Protein AF-A0A8B3DJF5-F1 (afdb_monomer)

Solvent-accessible surface area (backbone atoms only — not comparable to full-atom values): 4844 Å² total; per-residue (Å²): 133,87,76,59,70,66,71,75,64,78,60,56,72,71,57,43,52,52,51,51,52,48,50,53,52,53,53,53,52,34,51,53,54,40,44,55,41,48,75,69,70,49,59,66,71,58,43,29,67,74,50,69,48,57,65,71,59,52,53,52,43,48,53,54,59,51,60,72,60,61,83,68,75,81,72,80,82,82,127

Secondary structure (DSSP, 8-state):
----TTGGGT--HHHHHHHHHHHHHHHHHHHHHHHHHHHTT--HHHHHHHH---HHHHHHHHHHHHHHHGGG-------

Radius of gyration: 18.52 Å; Cα contacts (8 Å, |Δi|>4): 39; chains: 1; bounding box: 39×32×60 Å

Organism: Vibrio harveyi (NCBI:txid669)

Foldseek 3Di:
DPDPVLVVVVDDPVVSVVVVVVVVVLVVVLLVQLLVCVVVVHDLVVSCVVSVDDSVSSVVSNVVSVVVVVPPPPPPPDD

Mean predicted aligned error: 9.65 Å

Sequence (79 aa):
MQIDWLDLLSLDEDSQQLVQARYLYTTAFQKEVAANMLKTWLPIDLVVTITGLPLEKVVLIELEVTSDDMGAYDVPLQY

Nearest PDB structures (foldseek):
  3g1c-assembly1_A-2  TM=6.530E-01  e=1.962E+00  Lachnospira eligens ATCC 27750
  2lvs-assembly1_A  TM=8.337E-01  e=3.684E+00  Hyperthermus butylicus DSM 5456
  5xt2-assembly5_E  TM=7.210E-01  e=4.739E+00  Bradyrhizobium japonicum
  7bhy-assembly2_C-2  TM=5.667E-01  e=5.375E+00  Bacillus subtilis subsp. subtilis str. 168

Structure (mmCIF, N/CA/C/O backbone):
data_AF-A0A8B3DJF5-F1
#
_entry.id   AF-A0A8B3DJF5-F1
#
loop_
_atom_site.group_PDB
_atom_site.id
_atom_site.type_symbol
_atom_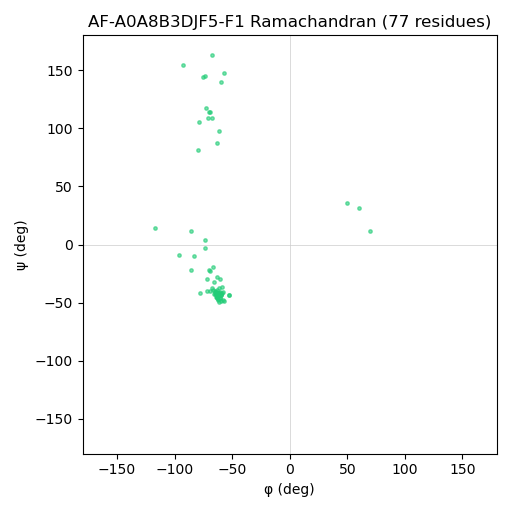site.label_atom_id
_atom_site.label_alt_id
_atom_site.label_comp_id
_atom_site.label_asym_id
_atom_site.label_entity_id
_atom_site.label_seq_id
_atom_site.pdbx_PDB_ins_code
_atom_site.Cartn_x
_atom_site.Cartn_y
_atom_site.Cartn_z
_atom_site.occupancy
_atom_site.B_iso_or_equiv
_atom_site.auth_seq_id
_atom_site.auth_comp_id
_atom_site.auth_asym_id
_atom_site.auth_atom_id
_atom_site.pdbx_PDB_model_num
ATOM 1 N N . MET A 1 1 ? -25.144 2.257 0.574 1.00 41.06 1 MET A N 1
ATOM 2 C CA . MET A 1 1 ? -24.869 2.318 2.022 1.00 41.06 1 MET A CA 1
ATOM 3 C C . MET A 1 1 ? -23.365 2.207 2.174 1.00 41.06 1 MET A C 1
ATOM 5 O O . MET A 1 1 ? -22.822 1.175 1.805 1.00 41.06 1 MET A O 1
ATOM 9 N N . GLN A 1 2 ? -22.689 3.294 2.539 1.00 46.50 2 GLN A N 1
ATOM 10 C CA . GLN A 1 2 ? -21.245 3.277 2.770 1.00 46.50 2 GLN A CA 1
ATOM 11 C C . GLN A 1 2 ? -21.065 2.677 4.163 1.00 46.50 2 GLN A C 1
ATOM 13 O O . GLN A 1 2 ? -21.482 3.284 5.141 1.00 46.50 2 GLN A O 1
ATOM 18 N N . ILE A 1 3 ? -20.622 1.423 4.230 1.00 56.62 3 ILE A N 1
ATOM 19 C CA . ILE A 1 3 ? -20.358 0.770 5.513 1.00 56.62 3 ILE A CA 1
ATOM 20 C C . ILE A 1 3 ? -19.080 1.405 6.047 1.00 56.62 3 ILE A C 1
ATOM 22 O O . ILE A 1 3 ? -18.040 1.305 5.390 1.00 56.62 3 ILE A O 1
ATOM 26 N N . ASP A 1 4 ? -19.169 2.074 7.194 1.00 73.62 4 ASP A N 1
ATOM 27 C CA . ASP A 1 4 ? -17.971 2.454 7.924 1.00 73.62 4 ASP A CA 1
ATOM 28 C C . ASP A 1 4 ? -17.360 1.170 8.482 1.00 73.62 4 ASP A C 1
ATOM 30 O O . ASP A 1 4 ? -17.962 0.441 9.270 1.00 73.62 4 ASP A O 1
ATOM 34 N N . TRP A 1 5 ? -16.183 0.819 7.982 1.00 75.56 5 TRP A N 1
ATOM 35 C CA . TRP A 1 5 ? -15.499 -0.399 8.395 1.00 75.56 5 TRP A CA 1
ATOM 36 C C . TRP A 1 5 ? -15.056 -0.315 9.860 1.00 75.56 5 TRP A C 1
ATOM 38 O O . TRP A 1 5 ? -14.843 -1.361 10.471 1.00 75.56 5 TRP A O 1
ATOM 48 N N . LEU A 1 6 ? -14.959 0.892 10.433 1.00 72.50 6 LEU A N 1
ATOM 49 C CA . LEU A 1 6 ? -14.705 1.086 11.859 1.00 72.50 6 LEU A CA 1
ATOM 50 C C . LEU A 1 6 ? -15.890 0.606 12.710 1.00 72.50 6 LEU A C 1
ATOM 52 O O . LEU A 1 6 ? -15.667 -0.056 13.724 1.00 72.50 6 LEU A O 1
ATOM 56 N N . ASP A 1 7 ? -17.130 0.816 12.253 1.00 74.69 7 ASP A N 1
ATOM 57 C CA . ASP 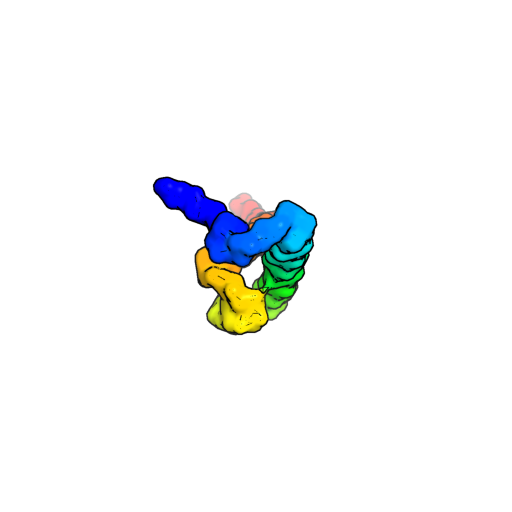A 1 7 ? -18.342 0.349 12.948 1.00 74.69 7 ASP A CA 1
ATOM 58 C C . ASP A 1 7 ? -18.408 -1.186 13.031 1.00 74.69 7 ASP A C 1
ATOM 60 O O . ASP A 1 7 ? -18.960 -1.749 13.979 1.00 74.69 7 ASP A O 1
ATOM 64 N N . LEU A 1 8 ? -17.798 -1.893 12.072 1.00 80.00 8 LEU A N 1
ATOM 65 C CA . LEU A 1 8 ? -17.721 -3.359 12.082 1.00 80.00 8 LEU A CA 1
ATOM 66 C C . LEU A 1 8 ? -16.801 -3.902 13.182 1.00 80.00 8 LEU A C 1
ATOM 68 O O . LEU A 1 8 ? -16.932 -5.065 13.565 1.00 80.00 8 LEU A O 1
ATOM 72 N N . LEU A 1 9 ? -15.869 -3.091 13.690 1.00 78.50 9 LEU A N 1
ATOM 73 C CA . LEU A 1 9 ? -14.868 -3.532 14.660 1.00 78.50 9 LEU A CA 1
ATOM 74 C C . LEU A 1 9 ? -15.387 -3.520 16.105 1.00 78.50 9 LEU A C 1
ATOM 76 O O . LEU A 1 9 ? -14.724 -4.077 16.976 1.00 78.50 9 LEU A O 1
ATOM 80 N N . SER A 1 10 ? -16.573 -2.947 16.364 1.00 84.00 10 SER A N 1
ATOM 81 C CA . SER A 1 10 ? -17.181 -2.865 17.709 1.00 84.00 10 SER A CA 1
ATOM 82 C C . SER A 1 10 ? -16.219 -2.316 18.784 1.00 84.00 10 SER A C 1
ATOM 84 O O . SER A 1 10 ? -16.220 -2.781 19.923 1.00 84.00 10 SER A O 1
ATOM 86 N N . LEU A 1 11 ? -15.365 -1.360 18.406 1.00 85.12 11 LEU A N 1
ATOM 87 C CA . LEU A 1 11 ? -14.352 -0.734 19.264 1.00 85.12 11 LEU A CA 1
ATOM 88 C C . LEU A 1 11 ? -14.892 0.536 19.934 1.00 85.12 11 LEU A C 1
ATOM 90 O O . LEU A 1 11 ? -15.770 1.198 19.378 1.00 85.12 11 LEU A O 1
ATOM 94 N N . ASP A 1 12 ? -14.330 0.901 21.089 1.00 90.62 12 ASP A N 1
ATOM 95 C CA . ASP A 1 12 ? -14.518 2.227 21.689 1.00 90.62 12 ASP A CA 1
ATOM 96 C C . ASP A 1 12 ? -13.852 3.3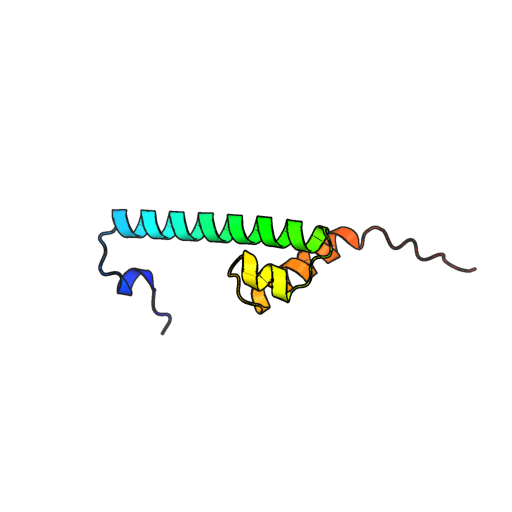31 20.845 1.00 90.62 12 ASP A C 1
ATOM 98 O O . ASP A 1 12 ? -13.014 3.056 19.984 1.00 90.62 12 ASP A O 1
ATOM 102 N N . GLU A 1 13 ? -14.233 4.586 21.088 1.00 86.88 13 GLU A N 1
ATOM 103 C CA . GLU A 1 13 ? -13.813 5.736 20.278 1.00 86.88 13 GLU A CA 1
ATOM 104 C C . GLU A 1 13 ? -12.284 5.922 20.242 1.00 86.88 13 GLU A C 1
ATOM 106 O O . GLU A 1 13 ? -11.721 6.137 19.165 1.00 86.88 13 GLU A O 1
ATOM 111 N N . ASP A 1 14 ? -11.594 5.752 21.374 1.00 89.81 14 ASP A N 1
ATOM 112 C CA . ASP A 1 14 ? -10.134 5.892 21.444 1.00 89.81 14 ASP A CA 1
ATOM 113 C C . ASP A 1 14 ? -9.442 4.787 20.626 1.00 89.81 14 ASP A C 1
ATOM 115 O O . ASP A 1 14 ? -8.507 5.039 19.855 1.00 89.81 14 ASP A O 1
ATOM 119 N N . SER A 1 15 ? -9.941 3.552 20.728 1.00 88.69 15 SER A N 1
ATOM 120 C CA . SER A 1 15 ? -9.463 2.420 19.929 1.00 88.69 15 SER A CA 1
ATOM 121 C C . SER A 1 15 ? -9.711 2.615 18.426 1.00 88.69 15 SER A C 1
ATOM 123 O O . SER A 1 15 ? -8.838 2.291 17.613 1.00 88.69 15 SER A O 1
ATOM 125 N N . GLN A 1 16 ? -10.860 3.174 18.028 1.00 88.69 16 GLN A N 1
ATOM 126 C CA . GLN A 1 16 ? -11.151 3.486 16.623 1.00 88.69 16 GLN A CA 1
ATOM 127 C C .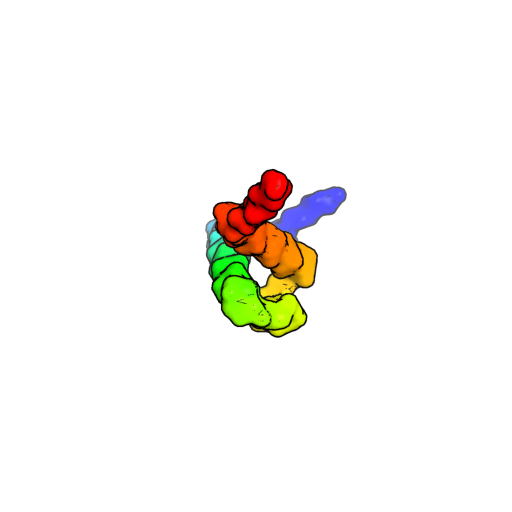 GLN A 1 16 ? -10.174 4.526 16.061 1.00 88.69 16 GLN A C 1
ATOM 129 O O . GLN A 1 16 ? -9.623 4.324 14.974 1.00 88.69 16 GLN A O 1
ATOM 134 N N . GLN A 1 17 ? -9.890 5.593 16.815 1.00 86.81 17 GLN A N 1
ATOM 135 C CA . GLN A 1 17 ? -8.932 6.628 16.411 1.00 86.81 17 GLN A CA 1
ATOM 136 C C . GLN A 1 17 ? -7.523 6.057 16.204 1.00 86.81 17 GLN A C 1
ATOM 138 O O . GLN A 1 17 ? -6.856 6.389 15.220 1.00 86.81 17 GLN A O 1
ATOM 143 N N . LEU A 1 18 ? -7.074 5.150 17.078 1.00 89.31 18 LEU A N 1
ATOM 144 C CA . LEU A 1 18 ? -5.778 4.481 16.934 1.00 89.31 18 LEU A CA 1
ATOM 145 C C . LEU A 1 18 ? -5.706 3.615 15.672 1.00 89.31 18 LEU A C 1
ATOM 147 O O . LEU A 1 18 ? -4.716 3.673 14.936 1.00 89.31 18 LEU A O 1
ATOM 151 N N . VAL A 1 19 ? -6.747 2.825 15.399 1.00 88.25 19 VAL A N 1
ATOM 152 C CA . VAL A 1 19 ? -6.812 1.982 14.197 1.00 88.25 19 VAL A CA 1
ATOM 153 C C . VAL A 1 19 ? -6.839 2.843 12.935 1.00 88.25 19 VAL A C 1
ATOM 155 O O . VAL A 1 19 ? -6.108 2.559 11.984 1.00 88.25 19 VAL A O 1
ATOM 158 N N . GLN A 1 20 ? -7.612 3.929 12.937 1.00 87.12 20 GLN A N 1
ATOM 159 C CA . GLN A 1 20 ? -7.672 4.872 11.826 1.00 87.12 20 GLN A CA 1
ATOM 160 C C . GLN A 1 20 ? -6.314 5.543 11.580 1.00 87.12 20 GLN A C 1
ATOM 162 O O . GLN A 1 20 ? -5.833 5.561 10.445 1.00 87.12 20 GLN A O 1
ATOM 167 N N . ALA A 1 21 ? -5.651 6.031 12.632 1.00 87.19 21 ALA A N 1
ATOM 168 C CA . ALA A 1 21 ? -4.320 6.623 12.532 1.00 87.19 21 ALA A CA 1
ATOM 169 C C . ALA A 1 21 ? -3.293 5.619 11.987 1.00 87.19 21 ALA A C 1
ATOM 171 O O . ALA A 1 21 ? -2.497 5.950 11.102 1.00 87.19 21 ALA A O 1
ATOM 172 N N . ARG A 1 22 ? -3.339 4.366 12.460 1.00 90.06 22 ARG A N 1
ATOM 173 C CA . ARG A 1 22 ? -2.459 3.297 11.977 1.00 90.06 22 ARG A CA 1
ATOM 174 C C . ARG A 1 22 ? -2.706 2.986 10.505 1.00 90.06 22 ARG A C 1
ATOM 176 O O . ARG A 1 22 ? -1.744 2.876 9.751 1.00 90.06 22 ARG A O 1
ATOM 183 N N . TYR A 1 23 ? -3.967 2.879 10.095 1.00 88.00 23 TYR 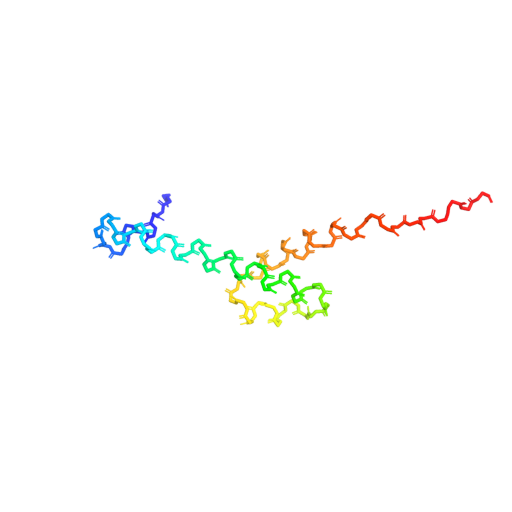A N 1
ATOM 184 C CA . TYR A 1 23 ? -4.346 2.632 8.706 1.00 88.00 23 TYR A CA 1
ATOM 185 C C . TYR A 1 23 ? -3.850 3.744 7.773 1.00 88.00 23 TYR A C 1
ATOM 187 O O . TYR A 1 23 ? -3.248 3.455 6.735 1.00 88.00 23 TYR A O 1
ATOM 195 N N . LEU A 1 24 ? -4.041 5.010 8.161 1.00 86.94 24 LEU A N 1
ATOM 196 C CA . LEU A 1 24 ? -3.555 6.166 7.405 1.00 86.94 24 LEU A CA 1
ATOM 197 C C . LEU A 1 24 ? -2.031 6.132 7.249 1.00 86.94 24 LEU A C 1
ATOM 199 O O . LEU A 1 24 ? -1.528 6.253 6.133 1.00 86.94 24 LEU A O 1
ATOM 203 N N . TYR A 1 25 ? -1.304 5.903 8.346 1.00 89.88 25 TYR A N 1
ATOM 204 C CA . TYR A 1 25 ? 0.156 5.834 8.325 1.00 89.88 25 TYR A CA 1
ATOM 205 C C . TYR A 1 25 ? 0.669 4.683 7.452 1.00 89.88 25 TYR A C 1
ATOM 207 O O . TYR A 1 25 ? 1.536 4.884 6.603 1.00 89.88 25 TYR A O 1
ATOM 215 N N . THR A 1 26 ? 0.114 3.477 7.615 1.00 89.88 26 THR A N 1
ATOM 216 C CA . THR A 1 26 ? 0.511 2.312 6.815 1.00 89.88 26 THR A CA 1
ATOM 217 C C . THR A 1 26 ? 0.228 2.531 5.331 1.00 89.88 26 THR A C 1
ATOM 219 O O . THR A 1 26 ? 1.096 2.244 4.511 1.00 89.88 26 THR A O 1
ATOM 222 N N . THR A 1 27 ? -0.924 3.107 4.980 1.00 89.50 27 THR A N 1
ATOM 223 C CA . THR A 1 27 ? -1.269 3.399 3.580 1.00 89.50 27 THR A CA 1
ATOM 224 C C . THR A 1 27 ? -0.324 4.438 2.968 1.00 89.50 27 THR A C 1
ATOM 226 O O . THR A 1 27 ? 0.104 4.284 1.824 1.00 89.50 27 THR A O 1
ATOM 229 N N . ALA A 1 28 ? 0.033 5.484 3.721 1.00 90.19 28 ALA A N 1
ATOM 230 C CA . ALA A 1 28 ? 0.993 6.492 3.273 1.00 90.19 28 ALA A CA 1
ATOM 231 C C . ALA A 1 28 ? 2.384 5.882 3.031 1.00 90.19 28 ALA A C 1
ATOM 233 O O . ALA A 1 28 ? 2.978 6.103 1.977 1.00 90.19 28 ALA A O 1
ATOM 234 N N . PHE A 1 29 ? 2.859 5.044 3.957 1.00 93.31 29 PHE A N 1
ATOM 235 C CA . PHE A 1 29 ? 4.133 4.338 3.821 1.00 93.31 29 PHE A CA 1
ATOM 236 C C . PHE A 1 29 ? 4.146 3.380 2.618 1.00 93.31 29 PHE A C 1
ATOM 238 O O . PHE A 1 29 ? 5.094 3.375 1.837 1.00 93.31 29 PHE A O 1
ATOM 245 N N . GLN A 1 30 ? 3.072 2.609 2.410 1.00 95.31 30 GLN A N 1
ATOM 246 C CA . GLN A 1 30 ? 2.927 1.742 1.234 1.00 95.31 30 GLN A CA 1
ATOM 247 C C . GLN A 1 30 ? 3.002 2.538 -0.077 1.00 95.31 30 GLN A C 1
ATOM 249 O O . GLN A 1 30 ? 3.647 2.085 -1.024 1.00 95.31 30 GLN A O 1
ATOM 254 N N . LYS A 1 31 ? 2.382 3.728 -0.129 1.00 94.38 31 LYS A N 1
ATOM 255 C CA . LYS A 1 31 ? 2.439 4.621 -1.298 1.00 94.38 31 LYS A CA 1
ATOM 256 C C . LYS A 1 31 ? 3.866 5.107 -1.572 1.00 94.38 31 LYS A C 1
ATOM 258 O O . LYS A 1 31 ? 4.293 5.093 -2.722 1.00 94.38 31 LYS A O 1
ATOM 263 N N . GLU A 1 32 ? 4.607 5.500 -0.539 1.00 94.25 32 GLU A N 1
ATOM 264 C CA . GLU A 1 32 ? 6.000 5.948 -0.674 1.00 94.25 32 GLU A CA 1
ATOM 265 C C . GLU A 1 32 ? 6.915 4.831 -1.199 1.00 94.25 32 GLU A C 1
ATOM 267 O O . GLU A 1 32 ? 7.677 5.037 -2.146 1.00 94.25 32 GLU A O 1
ATOM 272 N N . VAL A 1 33 ? 6.795 3.623 -0.637 1.00 94.88 33 VAL A N 1
ATOM 273 C CA . VAL A 1 33 ? 7.548 2.450 -1.104 1.00 94.88 33 VAL A CA 1
ATOM 274 C C . VAL A 1 33 ? 7.207 2.135 -2.562 1.00 94.88 33 VAL A C 1
ATOM 276 O O . VAL A 1 33 ? 8.121 1.957 -3.367 1.00 94.88 33 VAL A O 1
ATOM 279 N N . ALA A 1 34 ? 5.919 2.129 -2.927 1.00 95.50 34 ALA A N 1
ATOM 280 C CA . ALA A 1 34 ? 5.484 1.898 -4.305 1.00 95.50 34 ALA A CA 1
ATOM 281 C C . ALA A 1 34 ? 6.086 2.922 -5.274 1.00 95.50 34 ALA A C 1
ATOM 283 O O . ALA A 1 34 ? 6.656 2.539 -6.294 1.00 95.50 34 ALA A O 1
ATOM 284 N N . ALA A 1 35 ? 6.018 4.213 -4.938 1.00 94.75 35 ALA A N 1
ATOM 285 C CA . ALA A 1 35 ? 6.569 5.279 -5.766 1.00 94.75 35 ALA A CA 1
ATOM 286 C C . ALA A 1 35 ? 8.082 5.113 -5.981 1.00 94.75 35 ALA A C 1
ATOM 288 O O . ALA A 1 35 ? 8.561 5.233 -7.106 1.00 94.75 35 ALA A O 1
ATOM 289 N N . ASN A 1 36 ? 8.837 4.783 -4.929 1.00 95.12 36 ASN A N 1
ATOM 290 C CA . ASN A 1 36 ? 10.278 4.547 -5.039 1.00 95.12 36 ASN A CA 1
ATOM 291 C C . ASN A 1 36 ? 10.600 3.335 -5.924 1.00 95.12 36 ASN A C 1
ATOM 293 O O . ASN A 1 36 ? 11.495 3.408 -6.763 1.00 95.12 36 ASN A O 1
ATOM 297 N N . MET A 1 37 ? 9.849 2.241 -5.786 1.00 95.50 37 MET A N 1
ATOM 298 C CA . MET A 1 37 ? 10.022 1.048 -6.617 1.00 95.50 37 MET A CA 1
ATOM 299 C C . MET A 1 37 ? 9.722 1.319 -8.099 1.00 95.50 37 MET A C 1
ATOM 301 O O . MET A 1 37 ? 10.464 0.866 -8.974 1.00 95.50 37 MET A O 1
ATOM 305 N N . LEU A 1 38 ? 8.674 2.096 -8.382 1.00 94.06 38 LEU A N 1
ATOM 306 C CA . LEU A 1 38 ? 8.306 2.506 -9.739 1.00 94.06 38 LEU A CA 1
ATOM 307 C C . LEU A 1 38 ? 9.360 3.438 -10.354 1.00 94.06 38 LEU A C 1
ATOM 309 O O . LEU A 1 38 ? 9.731 3.250 -11.508 1.00 94.06 38 LEU A O 1
ATOM 313 N N . LYS A 1 39 ? 9.944 4.361 -9.573 1.00 93.06 39 LYS A N 1
ATOM 314 C CA . LYS A 1 39 ? 11.091 5.187 -10.011 1.00 93.06 39 LYS A CA 1
ATOM 315 C C . LYS A 1 39 ? 12.315 4.351 -10.386 1.00 93.06 39 LYS A C 1
ATOM 317 O O . LYS A 1 39 ? 13.099 4.743 -11.243 1.00 93.06 39 LYS A O 1
ATOM 322 N N . THR A 1 40 ? 12.482 3.190 -9.755 1.00 92.75 40 THR A N 1
ATOM 323 C CA . THR A 1 40 ? 13.525 2.212 -10.103 1.00 92.75 40 THR A CA 1
ATOM 324 C C . THR A 1 40 ? 13.122 1.253 -11.226 1.00 92.75 40 THR A C 1
ATOM 326 O O . THR A 1 40 ? 13.829 0.276 -11.460 1.00 92.75 40 THR A O 1
ATOM 329 N N . TRP A 1 41 ? 12.017 1.527 -11.928 1.00 90.25 41 TRP A N 1
ATOM 330 C CA . TRP A 1 41 ? 11.524 0.748 -13.069 1.00 90.25 41 TRP A CA 1
ATOM 331 C C . TRP A 1 41 ? 11.208 -0.714 -12.727 1.00 90.25 41 TRP A C 1
ATOM 333 O O . TRP A 1 41 ? 11.356 -1.610 -13.561 1.00 90.25 41 TRP A O 1
ATOM 343 N N . LEU A 1 42 ? 10.782 -0.980 -11.486 1.00 93.75 42 LEU A N 1
ATOM 344 C CA . LEU A 1 42 ? 10.349 -2.320 -11.101 1.00 93.75 42 LEU A CA 1
ATOM 345 C C . LEU A 1 42 ? 8.972 -2.646 -11.706 1.00 93.75 42 LEU A C 1
ATOM 347 O O . LEU A 1 42 ? 8.116 -1.763 -11.773 1.00 93.75 42 LEU A O 1
ATOM 351 N N . PRO A 1 43 ? 8.718 -3.910 -12.100 1.00 95.06 43 PRO A N 1
ATOM 352 C CA . PRO A 1 43 ? 7.433 -4.308 -12.672 1.00 95.06 43 PRO A CA 1
ATOM 353 C C . PRO A 1 43 ? 6.261 -4.066 -11.715 1.00 95.06 43 PRO A C 1
ATOM 355 O O . PRO A 1 43 ? 6.356 -4.384 -10.527 1.00 95.06 43 PRO A O 1
ATOM 358 N N . ILE A 1 44 ? 5.128 -3.598 -12.247 1.00 93.56 44 ILE A N 1
ATOM 359 C CA . ILE A 1 44 ? 3.904 -3.298 -11.481 1.00 93.56 44 ILE A CA 1
ATOM 360 C C . ILE A 1 44 ? 3.466 -4.489 -10.616 1.00 93.56 44 ILE A C 1
ATOM 362 O O . ILE A 1 44 ? 3.171 -4.310 -9.435 1.00 93.56 44 ILE A O 1
ATOM 366 N N . ASP A 1 45 ? 3.502 -5.710 -11.154 1.00 95.12 45 ASP A N 1
ATOM 367 C CA . ASP A 1 45 ? 3.117 -6.928 -10.424 1.00 95.12 45 ASP A CA 1
ATOM 368 C C . ASP A 1 45 ? 3.967 -7.151 -9.159 1.00 95.12 45 ASP A C 1
ATOM 370 O O . ASP A 1 45 ? 3.468 -7.584 -8.114 1.00 95.12 45 ASP A O 1
ATOM 374 N N . LEU A 1 46 ? 5.259 -6.813 -9.228 1.00 95.50 46 LEU A N 1
ATOM 375 C CA . LEU A 1 46 ? 6.175 -6.905 -8.094 1.00 95.50 46 LEU A CA 1
ATOM 376 C C . LEU A 1 46 ? 5.873 -5.820 -7.055 1.00 95.50 46 LEU A C 1
ATOM 378 O O . LEU A 1 46 ? 5.894 -6.093 -5.854 1.00 95.50 46 LEU A O 1
ATOM 382 N N . VAL A 1 47 ? 5.551 -4.606 -7.507 1.00 96.44 47 VAL A N 1
ATOM 383 C CA . VAL A 1 47 ? 5.162 -3.488 -6.634 1.00 96.44 47 VAL A CA 1
ATOM 384 C C . VAL A 1 47 ? 3.869 -3.808 -5.883 1.00 96.44 47 VAL A C 1
ATOM 386 O O . VAL A 1 47 ? 3.817 -3.636 -4.664 1.00 96.44 47 VAL A O 1
ATOM 389 N N . VAL A 1 48 ? 2.855 -4.342 -6.572 1.00 96.44 48 VAL A N 1
ATOM 390 C CA . VAL A 1 48 ? 1.597 -4.818 -5.967 1.00 96.44 48 VAL A CA 1
ATOM 391 C C . VAL A 1 48 ? 1.882 -5.877 -4.904 1.00 96.44 48 VAL A C 1
ATOM 393 O O . VAL A 1 48 ? 1.418 -5.759 -3.771 1.00 96.44 48 VAL A O 1
ATOM 396 N N . THR A 1 49 ? 2.702 -6.876 -5.239 1.00 95.38 49 THR A N 1
ATOM 397 C CA . THR A 1 49 ? 3.024 -7.988 -4.332 1.00 95.38 49 THR A CA 1
ATOM 398 C C . THR A 1 49 ? 3.735 -7.516 -3.062 1.00 95.38 49 THR A C 1
ATOM 400 O O . THR A 1 49 ? 3.409 -7.972 -1.969 1.00 95.38 49 THR A O 1
ATOM 403 N N . ILE A 1 50 ? 4.702 -6.602 -3.184 1.00 94.25 50 ILE A N 1
ATOM 404 C CA . ILE A 1 50 ? 5.516 -6.144 -2.049 1.00 94.25 50 ILE A CA 1
ATOM 405 C C . ILE A 1 50 ? 4.759 -5.147 -1.171 1.00 94.25 50 ILE A C 1
ATOM 407 O O . ILE A 1 50 ? 4.846 -5.210 0.055 1.00 94.25 50 ILE A O 1
ATOM 411 N N . THR A 1 51 ? 4.022 -4.217 -1.775 1.00 93.38 51 THR A N 1
ATOM 412 C CA . THR A 1 51 ? 3.343 -3.152 -1.021 1.00 93.38 51 THR A CA 1
ATOM 413 C C . THR A 1 51 ? 1.978 -3.577 -0.498 1.00 93.38 51 THR A C 1
ATOM 415 O O . THR A 1 51 ? 1.486 -2.987 0.463 1.00 93.38 51 THR A O 1
ATOM 418 N N . GLY A 1 52 ? 1.361 -4.598 -1.100 1.00 93.44 52 GLY A N 1
ATOM 419 C CA . GLY A 1 52 ? -0.002 -5.023 -0.788 1.00 93.44 52 GLY A CA 1
ATOM 420 C C . GLY A 1 52 ? -1.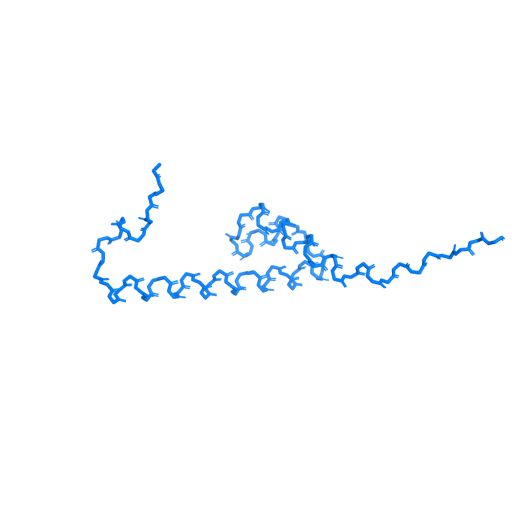069 -4.022 -1.241 1.00 93.44 52 GLY A C 1
ATOM 421 O O . GLY A 1 52 ? -2.224 -4.132 -0.831 1.00 93.44 52 GLY A O 1
ATOM 422 N N . LEU A 1 53 ? -0.70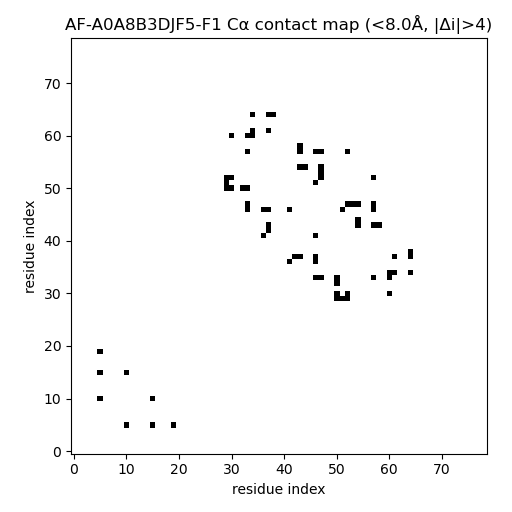0 -3.026 -2.054 1.00 94.19 53 LEU A N 1
ATOM 423 C CA . LEU A 1 53 ? -1.653 -2.094 -2.644 1.00 94.19 53 LEU A CA 1
ATOM 424 C C . LEU A 1 53 ? -2.426 -2.771 -3.788 1.00 94.19 53 LEU A C 1
ATOM 426 O O . LEU A 1 53 ? -1.837 -3.541 -4.544 1.00 94.19 53 LEU A O 1
ATOM 430 N N . PRO A 1 54 ? -3.720 -2.452 -3.971 1.00 94.69 54 PRO A N 1
ATOM 431 C CA . PRO A 1 54 ? -4.472 -2.869 -5.150 1.00 94.69 54 PRO A CA 1
ATOM 432 C C . PRO A 1 54 ? -3.806 -2.390 -6.442 1.00 94.69 54 PRO A C 1
ATOM 434 O O . PRO A 1 54 ? -3.245 -1.289 -6.475 1.00 94.69 54 PRO A O 1
ATOM 437 N N . LEU A 1 55 ? -3.931 -3.180 -7.512 1.00 93.19 55 LEU A N 1
ATOM 438 C CA . LEU A 1 55 ? -3.358 -2.867 -8.823 1.00 93.19 55 LEU A CA 1
ATOM 439 C C . LEU A 1 55 ? -3.761 -1.467 -9.298 1.00 93.19 55 LEU A C 1
ATOM 441 O O . LEU A 1 55 ? -2.908 -0.705 -9.744 1.00 93.19 55 LEU A O 1
ATOM 445 N N . GLU A 1 56 ? -5.031 -1.089 -9.133 1.00 94.44 56 GLU A N 1
ATOM 446 C CA . GLU A 1 56 ? -5.527 0.217 -9.573 1.00 94.44 56 GLU A CA 1
ATOM 447 C C . GLU A 1 56 ? -4.810 1.366 -8.855 1.00 94.44 56 GLU A C 1
ATOM 449 O O . GLU A 1 56 ? -4.501 2.386 -9.467 1.00 94.44 56 GLU A O 1
ATOM 454 N N . LYS A 1 57 ? -4.492 1.197 -7.562 1.00 93.50 57 LYS A N 1
ATOM 455 C CA . LYS A 1 57 ? -3.732 2.202 -6.807 1.00 93.50 57 LYS A CA 1
ATOM 456 C C . LYS A 1 57 ? -2.285 2.286 -7.275 1.00 93.50 57 LYS A C 1
ATOM 458 O O . LYS A 1 57 ? -1.759 3.389 -7.349 1.00 93.50 57 LYS A O 1
ATOM 463 N N . VAL A 1 58 ? -1.645 1.158 -7.581 1.00 94.94 58 VAL A N 1
ATOM 464 C CA . VAL A 1 58 ? -0.257 1.152 -8.069 1.00 94.94 58 VAL A CA 1
ATOM 465 C C . VAL A 1 58 ? -0.154 1.832 -9.436 1.00 94.94 58 VAL A C 1
ATOM 467 O O . VAL A 1 58 ? 0.725 2.668 -9.617 1.00 94.94 58 VAL A O 1
ATOM 470 N N . VAL A 1 59 ? -1.094 1.565 -10.348 1.00 92.88 59 VAL A N 1
ATOM 471 C CA . VAL A 1 59 ? -1.162 2.237 -11.659 1.00 92.88 59 VAL A CA 1
ATOM 472 C C . VAL A 1 59 ? -1.364 3.749 -11.505 1.00 92.88 59 VAL A C 1
ATOM 474 O O . VAL A 1 59 ? -0.713 4.532 -12.188 1.00 92.88 59 VAL A O 1
ATOM 477 N N . LEU A 1 60 ? -2.219 4.195 -10.576 1.00 92.81 60 LEU A N 1
ATOM 478 C CA . LEU A 1 60 ? -2.375 5.629 -10.298 1.00 92.81 60 LEU A CA 1
ATOM 479 C C . LEU A 1 60 ? -1.071 6.269 -9.799 1.00 92.81 60 LEU A C 1
ATOM 481 O O . LEU A 1 60 ? -0.727 7.362 -10.238 1.00 92.81 60 LEU A O 1
ATOM 485 N N . ILE A 1 61 ? -0.327 5.586 -8.923 1.00 92.50 61 ILE A N 1
ATOM 486 C CA . ILE A 1 61 ? 0.972 6.070 -8.431 1.00 92.50 61 ILE A CA 1
ATOM 487 C C . ILE A 1 61 ? 1.990 6.153 -9.575 1.00 92.50 61 ILE A C 1
ATOM 489 O O . ILE A 1 61 ? 2.736 7.122 -9.650 1.00 92.50 61 ILE A O 1
ATOM 493 N N . GLU A 1 62 ? 2.024 5.170 -10.475 1.00 90.50 62 GLU A N 1
ATOM 494 C CA . GLU A 1 62 ? 2.902 5.185 -11.651 1.00 90.50 62 GLU A CA 1
ATOM 495 C C . GLU A 1 62 ? 2.624 6.393 -12.555 1.00 90.50 62 GLU A C 1
ATOM 497 O O . GLU A 1 62 ? 3.556 7.081 -12.972 1.00 90.50 62 GLU A O 1
ATOM 502 N N . LEU A 1 63 ? 1.349 6.701 -12.801 1.00 89.56 63 LEU A N 1
ATOM 503 C CA . LEU A 1 63 ? 0.938 7.883 -13.563 1.00 89.56 63 LEU A CA 1
ATOM 504 C C . LEU A 1 63 ? 1.334 9.194 -12.863 1.00 89.56 63 LEU A C 1
ATOM 506 O O . LEU A 1 63 ? 1.815 10.114 -13.521 1.00 89.56 63 LEU A O 1
ATOM 510 N N . GLU A 1 64 ? 1.180 9.281 -11.538 1.00 88.75 64 GLU A N 1
ATOM 511 C CA . GLU A 1 64 ? 1.641 10.436 -10.751 1.00 88.75 64 GLU A CA 1
ATOM 512 C C . GLU A 1 64 ? 3.169 10.609 -10.863 1.00 88.75 64 GLU A C 1
ATOM 514 O O . GLU A 1 64 ? 3.649 11.689 -11.202 1.00 88.75 64 GLU A O 1
ATOM 519 N N . VAL A 1 65 ? 3.940 9.535 -10.662 1.00 83.94 65 VAL A N 1
ATOM 520 C CA . VAL A 1 65 ? 5.415 9.552 -10.698 1.00 83.94 65 VAL A CA 1
ATOM 521 C C . VAL A 1 65 ? 5.958 9.883 -12.089 1.00 83.94 65 VAL A C 1
ATOM 523 O O . VAL A 1 65 ? 6.934 10.619 -12.204 1.00 83.94 65 VAL A O 1
ATOM 526 N N . THR A 1 66 ? 5.342 9.357 -13.148 1.00 70.38 66 THR A N 1
ATOM 527 C CA . THR A 1 66 ? 5.753 9.640 -14.533 1.00 70.38 66 THR A CA 1
ATOM 528 C C . T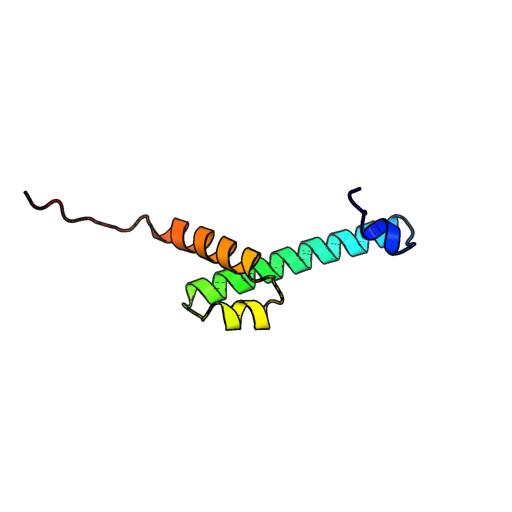HR A 1 66 ? 5.391 11.058 -14.969 1.00 70.38 66 THR A C 1
ATOM 530 O O . THR A 1 66 ? 6.119 11.645 -15.769 1.00 70.38 66 THR A O 1
ATOM 533 N N . SER A 1 67 ? 4.317 11.643 -14.426 1.00 62.53 67 SER A N 1
ATOM 534 C CA . SER A 1 67 ? 3.950 13.037 -14.706 1.00 62.53 67 SER A CA 1
ATOM 535 C C . SER A 1 67 ? 4.969 14.049 -14.167 1.00 62.53 67 SER A C 1
ATOM 537 O O . SER A 1 67 ? 5.221 15.056 -14.828 1.00 62.53 67 SER A O 1
ATOM 539 N N . ASP A 1 68 ? 5.627 13.741 -13.044 1.00 57.25 68 ASP A N 1
ATOM 540 C CA . ASP A 1 68 ? 6.710 14.564 -12.484 1.00 57.25 68 ASP A CA 1
ATOM 541 C C . ASP A 1 68 ? 7.986 14.539 -13.354 1.00 57.25 68 ASP A C 1
ATOM 543 O O . ASP A 1 68 ? 8.783 15.476 -13.306 1.00 57.25 68 ASP A O 1
ATOM 547 N N . ASP A 1 69 ? 8.173 13.502 -14.181 1.00 53.19 69 ASP A N 1
ATOM 548 C CA . ASP A 1 69 ? 9.349 13.316 -15.051 1.00 53.19 69 ASP A CA 1
ATOM 549 C C . ASP A 1 69 ? 9.112 13.818 -16.498 1.00 53.19 69 ASP A C 1
ATOM 551 O O . ASP A 1 69 ? 10.039 13.958 -17.297 1.00 53.19 69 ASP A O 1
ATOM 555 N N . MET A 1 70 ? 7.867 14.172 -16.857 1.00 50.50 70 MET A N 1
ATOM 556 C CA . MET A 1 70 ? 7.513 14.704 -18.187 1.00 50.50 70 MET A CA 1
ATOM 557 C C . MET A 1 70 ? 7.973 16.154 -18.442 1.00 50.50 70 MET A C 1
ATOM 559 O O . MET A 1 70 ? 7.716 16.699 -19.516 1.00 50.50 70 MET A O 1
ATOM 563 N N . GLY A 1 71 ? 8.696 16.782 -17.510 1.00 49.56 71 GLY A N 1
ATOM 564 C CA . GLY A 1 71 ? 9.311 18.102 -17.699 1.00 49.56 71 GLY A CA 1
ATOM 565 C C . GLY A 1 71 ? 10.546 18.125 -18.614 1.00 49.56 71 GLY A C 1
ATOM 566 O O . GLY A 1 71 ? 11.086 19.201 -18.852 1.00 49.56 71 GLY A O 1
ATOM 567 N N . ALA A 1 72 ? 11.006 16.972 -19.118 1.00 46.09 72 ALA A N 1
ATOM 568 C CA . ALA A 1 72 ? 12.285 16.833 -19.825 1.00 46.09 72 ALA A CA 1
ATOM 569 C C . ALA A 1 72 ? 12.179 16.396 -21.301 1.00 46.09 72 ALA A C 1
ATOM 571 O O . ALA A 1 72 ? 13.184 16.011 -21.902 1.00 46.09 72 ALA A O 1
ATOM 572 N N . TYR A 1 73 ? 10.996 16.454 -21.922 1.00 50.88 73 TYR A N 1
ATOM 573 C CA . TYR A 1 73 ? 10.901 16.275 -23.374 1.00 50.88 73 TYR A CA 1
ATOM 574 C C . TYR A 1 73 ? 11.289 17.577 -24.092 1.00 50.88 73 TYR A C 1
ATOM 576 O O . TYR A 1 73 ? 10.431 18.342 -24.530 1.00 50.88 73 TYR A O 1
ATOM 584 N N . ASP A 1 74 ? 12.598 17.805 -24.243 1.00 53.75 74 ASP A N 1
ATOM 585 C CA . ASP A 1 74 ? 13.145 18.674 -25.291 1.00 53.75 74 ASP A CA 1
ATOM 586 C C . A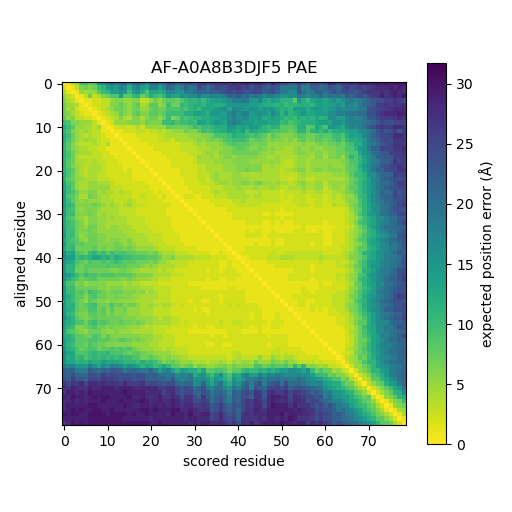SP A 1 74 ? 12.799 18.042 -26.646 1.00 53.75 74 ASP A C 1
ATOM 588 O O . ASP A 1 74 ? 13.540 17.231 -27.205 1.00 53.75 74 ASP A O 1
ATOM 592 N N . VAL A 1 75 ? 11.618 18.370 -27.170 1.00 54.72 75 VAL A N 1
ATOM 593 C CA . VAL A 1 75 ? 11.260 18.072 -28.556 1.00 54.72 75 VAL A CA 1
ATOM 594 C C . VAL A 1 75 ? 12.133 18.976 -29.430 1.00 54.72 75 VAL A C 1
ATOM 596 O O . VAL A 1 75 ? 11.960 20.197 -29.379 1.00 54.72 75 VAL A O 1
ATOM 599 N N . PRO A 1 76 ? 13.066 18.447 -30.246 1.00 46.41 76 PRO A N 1
ATOM 600 C CA . PRO A 1 76 ? 13.805 19.290 -31.164 1.00 46.41 76 PRO A CA 1
ATOM 601 C C . PRO A 1 76 ? 12.817 19.790 -32.217 1.00 46.41 76 PRO A C 1
ATOM 603 O O . PRO A 1 76 ? 12.349 19.020 -33.058 1.00 46.41 76 PRO A O 1
ATOM 606 N N . LEU A 1 77 ? 12.482 21.080 -32.158 1.00 51.22 77 LEU A N 1
ATOM 607 C CA . LEU A 1 77 ? 11.802 21.777 -33.242 1.00 51.22 77 LEU A CA 1
ATOM 608 C C . LEU A 1 77 ? 12.727 21.729 -34.463 1.00 51.22 77 LEU A C 1
ATOM 610 O O . LEU A 1 77 ? 13.681 22.499 -34.567 1.00 51.22 77 LEU A O 1
ATOM 614 N N . GLN A 1 78 ? 12.480 20.772 -35.355 1.00 46.38 78 GLN A N 1
ATOM 615 C CA . GLN A 1 78 ? 13.091 20.755 -36.677 1.00 46.38 78 GLN A CA 1
ATOM 616 C C . GLN A 1 78 ? 12.453 21.892 -37.486 1.00 46.38 78 GLN A C 1
ATOM 618 O O . GLN A 1 78 ? 11.263 21.831 -37.799 1.00 46.38 78 GLN A O 1
ATOM 623 N N . TYR A 1 79 ? 13.236 22.945 -37.735 1.00 53.38 79 TYR A N 1
ATOM 624 C CA . TYR A 1 79 ? 12.931 24.010 -38.696 1.00 53.38 79 TYR A CA 1
ATOM 625 C C . TYR A 1 79 ? 13.312 23.583 -40.113 1.00 53.38 79 TYR A C 1
ATOM 627 O O . TYR A 1 79 ? 14.369 22.923 -40.257 1.00 53.38 79 TYR A O 1
#

pLDDT: mean 82.07, std 16.65, range [41.06, 96.44]